Protein AF-A0A969UHU8-F1 (afdb_monomer_lite)

Secondary structure (DSSP, 8-state):
--GGGS-TT--EEEEEE-TTS-EEEEEEEEEEETTEEEEEEEEEEE-HHHHHHHHHHHHHHHHHHHHHHHHHHHHHHHHHHHHHHHHHHHHHHHHHHHHHHHHHHHHHHHHHHHHHHHHHHHHHHT-SS---EE-TT--EE--S---

Foldseek 3Di:
DDPCVVPQQDWDWDWDADPVGWIKIKTKHFDDDPNDGPHIDIDIDTCSVVVVVVVVVVVVVVVVVVVVVVVVVVVVVVVVVVVVVVVVVVVVVVVVVVVVVVVVVVVVVVVVVVVVVVVVVVCQVPDPDWDWDADPVRHTDDTPDDD

Sequence (147 aa):
MSAEYDQPDLETHSLVKFKDGRVFERYSKPHYIDQKIVGRVISCLNITADKQAEAAIATPKRDLIERKRLASKLAQAREELEIRVALQTATLRQTNAQLRQEIAERQKTETALRDSQQLLRAIIDNSPSIIYLTDREENFFADQQAV

pLDDT: mean 86.26, std 14.1, range [33.41, 98.06]

Radius of gyration: 50.67 Å; chains: 1; bounding box: 98×26×123 Å

Structure (mmCIF, N/CA/C/O backbone):
data_AF-A0A969UHU8-F1
#
_entry.id   AF-A0A969UHU8-F1
#
loop_
_atom_site.group_PDB
_atom_site.id
_atom_site.type_symbol
_atom_site.label_atom_id
_atom_site.label_alt_id
_atom_site.label_comp_id
_atom_site.label_asym_id
_atom_site.label_entity_id
_atom_site.label_seq_id
_atom_site.pdbx_PDB_ins_code
_atom_site.Cartn_x
_atom_site.Cartn_y
_atom_site.Cartn_z
_atom_site.occupancy
_atom_site.B_iso_or_equiv
_atom_site.auth_seq_id
_atom_site.auth_comp_id
_atom_site.auth_asym_id
_atom_site.auth_atom_id
_atom_site.pdbx_PDB_model_num
ATOM 1 N N . MET A 1 1 ? 37.551 18.660 -42.463 1.00 37.72 1 MET A N 1
ATOM 2 C CA . MET A 1 1 ? 38.435 17.573 -42.929 1.00 37.72 1 MET A CA 1
ATOM 3 C C . MET A 1 1 ? 38.488 16.538 -41.822 1.00 37.72 1 MET A C 1
ATOM 5 O O . MET A 1 1 ? 38.797 16.906 -40.699 1.00 37.72 1 MET A O 1
ATOM 9 N N . SER A 1 2 ? 38.035 15.317 -42.090 1.00 45.88 2 SER A N 1
ATOM 10 C CA . SER A 1 2 ? 37.865 14.253 -41.092 1.00 45.88 2 SER A CA 1
ATOM 11 C C . SER A 1 2 ? 39.222 13.655 -40.699 1.00 45.88 2 SER A C 1
ATOM 13 O O . SER A 1 2 ? 40.058 13.460 -41.576 1.00 45.88 2 SER A O 1
ATOM 15 N N . ALA A 1 3 ? 39.412 13.319 -39.421 1.00 51.12 3 ALA A N 1
ATOM 16 C CA . ALA A 1 3 ? 40.664 12.840 -38.808 1.00 51.12 3 ALA A CA 1
ATOM 17 C C . ALA A 1 3 ? 41.267 11.534 -39.390 1.00 51.12 3 ALA A C 1
ATOM 19 O O . ALA A 1 3 ? 42.299 11.069 -38.928 1.00 51.12 3 ALA A O 1
ATOM 20 N N . GLU A 1 4 ? 40.650 10.932 -40.408 1.00 53.06 4 GLU A N 1
ATOM 21 C CA . GLU A 1 4 ? 41.116 9.689 -41.043 1.00 53.06 4 GLU A CA 1
ATOM 22 C C . GLU A 1 4 ? 42.233 9.913 -42.078 1.00 53.06 4 GLU A C 1
ATOM 24 O O . GLU A 1 4 ? 42.848 8.952 -42.530 1.00 53.06 4 GLU A O 1
ATOM 29 N N . TYR A 1 5 ? 42.494 11.165 -42.474 1.00 54.94 5 TYR A N 1
ATOM 30 C CA . TYR A 1 5 ? 43.564 11.495 -43.427 1.00 54.94 5 TYR A CA 1
ATOM 31 C C . TYR A 1 5 ? 44.965 11.531 -42.797 1.00 54.94 5 TYR A C 1
ATOM 33 O O . TYR A 1 5 ? 45.943 11.495 -43.539 1.00 54.94 5 TYR A O 1
ATOM 41 N N . ASP A 1 6 ? 45.065 11.550 -41.464 1.00 63.94 6 ASP A N 1
ATOM 42 C CA . ASP A 1 6 ? 46.348 11.617 -40.749 1.00 63.94 6 ASP A CA 1
ATOM 43 C C . ASP A 1 6 ? 47.021 10.239 -40.578 1.00 63.94 6 ASP A C 1
ATOM 45 O O . ASP A 1 6 ? 48.211 10.176 -40.278 1.00 63.94 6 ASP A O 1
ATOM 49 N N . GLN A 1 7 ? 46.294 9.131 -40.788 1.00 76.06 7 GLN A N 1
ATOM 50 C CA . GLN A 1 7 ? 46.803 7.752 -40.658 1.00 76.06 7 GLN A CA 1
ATOM 51 C C . GLN A 1 7 ? 46.329 6.877 -41.836 1.00 76.06 7 GLN A C 1
ATOM 53 O O . GLN A 1 7 ? 45.314 6.179 -41.741 1.00 76.06 7 GLN A O 1
ATOM 58 N N . PRO A 1 8 ? 47.015 6.938 -42.994 1.00 75.75 8 PRO A N 1
ATOM 59 C CA . PRO A 1 8 ? 46.543 6.335 -44.243 1.00 75.75 8 PRO A CA 1
ATOM 60 C C . PRO A 1 8 ? 46.539 4.800 -44.247 1.00 75.75 8 PRO A C 1
ATOM 62 O O . PRO A 1 8 ? 45.864 4.214 -45.092 1.00 75.75 8 PRO A O 1
ATOM 65 N N . ASP A 1 9 ? 47.244 4.163 -43.317 1.00 82.69 9 ASP A N 1
ATOM 66 C CA . ASP A 1 9 ? 47.369 2.719 -43.103 1.00 82.69 9 ASP A CA 1
ATOM 67 C C . ASP A 1 9 ? 46.300 2.129 -42.162 1.00 82.69 9 ASP A C 1
ATOM 69 O O . ASP A 1 9 ? 46.112 0.915 -42.129 1.00 82.69 9 ASP A O 1
ATOM 73 N N . LEU A 1 10 ? 45.551 2.965 -41.438 1.00 87.56 10 LEU A N 1
ATOM 74 C CA . LEU A 1 10 ? 44.560 2.505 -40.464 1.00 87.56 10 LEU A CA 1
ATOM 75 C C . LEU A 1 10 ? 43.271 2.022 -41.142 1.00 87.56 10 LEU A C 1
ATOM 77 O O . LEU A 1 10 ? 42.731 2.708 -42.011 1.00 87.56 10 LEU A O 1
ATOM 81 N N . GLU A 1 11 ? 42.714 0.886 -40.722 1.00 90.94 11 GLU A N 1
ATOM 82 C CA . GLU A 1 11 ? 41.333 0.520 -41.058 1.00 90.94 11 GLU A CA 1
ATOM 83 C C . GLU A 1 11 ? 40.356 1.234 -40.124 1.00 90.94 11 GLU A C 1
ATOM 85 O O . GLU A 1 11 ? 40.497 1.188 -38.902 1.00 90.94 11 GLU A O 1
ATOM 90 N N . THR A 1 12 ? 39.354 1.903 -40.692 1.00 90.44 12 THR A N 1
ATOM 91 C CA . THR A 1 12 ? 38.370 2.655 -39.915 1.00 90.44 12 THR A CA 1
ATOM 92 C C . THR A 1 12 ? 36.969 2.131 -40.155 1.00 90.44 12 THR A C 1
ATOM 94 O O . THR A 1 12 ? 36.563 1.831 -41.281 1.00 90.44 12 THR A O 1
ATOM 97 N N . HIS A 1 13 ? 36.220 2.037 -39.063 1.00 92.31 13 HIS A N 1
ATOM 98 C CA . HIS A 1 13 ? 34.807 1.721 -39.071 1.00 92.31 13 HIS A CA 1
ATOM 99 C C . HIS A 1 13 ? 34.045 2.854 -38.391 1.00 92.31 13 HIS A C 1
ATOM 101 O O . HIS A 1 13 ? 34.356 3.228 -37.259 1.00 92.31 13 HIS A O 1
ATOM 107 N N . SER A 1 14 ? 33.071 3.434 -39.085 1.00 91.38 14 SER A N 1
ATOM 108 C CA . SER A 1 14 ? 32.321 4.577 -38.573 1.00 91.38 14 SER A CA 1
ATOM 109 C C . SER A 1 14 ? 30.868 4.570 -39.025 1.00 91.38 14 SER A C 1
ATOM 111 O O . SER A 1 14 ? 30.512 4.040 -40.074 1.00 91.38 14 SER A O 1
ATOM 113 N N . LEU A 1 15 ? 30.018 5.208 -38.223 1.00 92.31 15 LEU A N 1
ATOM 114 C CA . LEU A 1 15 ? 28.632 5.485 -38.578 1.00 92.31 15 LEU A CA 1
ATOM 115 C C . LEU A 1 15 ? 28.506 6.924 -39.059 1.00 92.31 15 LEU A C 1
ATOM 117 O O . LEU A 1 15 ? 28.847 7.865 -38.341 1.00 92.31 15 LEU A O 1
ATOM 121 N N . VAL A 1 16 ? 27.955 7.097 -40.254 1.00 92.44 16 VAL A N 1
ATOM 122 C CA . VAL A 1 16 ? 27.701 8.404 -40.854 1.00 92.44 16 VAL A CA 1
ATOM 123 C C . VAL A 1 16 ? 26.201 8.657 -40.855 1.00 92.44 16 VAL A C 1
ATOM 125 O O . VAL A 1 16 ? 25.435 7.946 -41.507 1.00 92.44 16 VAL A O 1
ATOM 128 N N . LYS A 1 17 ? 25.776 9.684 -40.117 1.00 92.50 17 LYS A N 1
ATOM 129 C CA . LYS A 1 17 ? 24.388 10.157 -40.106 1.00 92.50 17 LYS A CA 1
ATOM 130 C C . LYS A 1 17 ? 24.261 11.386 -40.991 1.00 92.50 17 LYS A C 1
ATOM 132 O O . LYS A 1 17 ? 24.955 12.379 -40.783 1.00 92.50 17 LYS A O 1
ATOM 137 N N . PHE A 1 18 ? 23.361 11.319 -41.958 1.00 92.38 18 PHE A N 1
ATOM 138 C CA . PHE A 1 18 ? 23.058 12.430 -42.847 1.00 92.38 18 PHE A CA 1
ATOM 139 C C . PHE A 1 18 ? 21.949 13.306 -4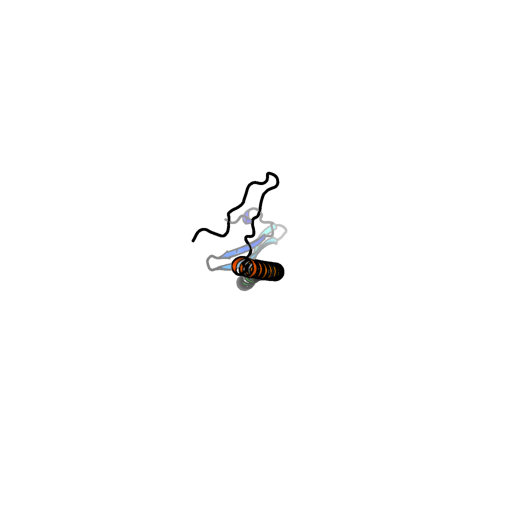2.258 1.00 92.38 18 PHE A C 1
ATOM 141 O O . PHE A 1 18 ? 21.133 12.855 -41.453 1.00 92.38 18 PHE A O 1
ATOM 148 N N . LYS A 1 19 ? 21.904 14.579 -42.673 1.00 91.38 19 LYS A N 1
ATOM 149 C CA . LYS A 1 19 ? 20.875 15.539 -42.227 1.00 91.38 19 LYS A CA 1
ATOM 150 C C . LYS A 1 19 ? 19.454 15.129 -42.631 1.00 91.38 19 LYS A C 1
ATOM 152 O O . LYS A 1 19 ? 18.505 15.542 -41.980 1.00 91.38 19 LYS A O 1
ATOM 157 N N . ASP A 1 20 ? 19.321 14.317 -43.677 1.00 91.31 20 ASP A N 1
ATOM 158 C CA . ASP A 1 20 ? 18.051 13.746 -44.142 1.00 91.31 20 ASP A CA 1
ATOM 159 C C . ASP A 1 20 ? 17.608 12.498 -43.351 1.00 91.31 20 ASP A C 1
ATOM 161 O O . ASP A 1 20 ? 16.598 11.883 -43.681 1.00 91.31 20 ASP A O 1
ATOM 165 N N . GLY A 1 21 ? 18.353 12.114 -42.307 1.00 88.62 21 GLY A N 1
ATOM 166 C CA . GLY A 1 21 ? 18.022 10.996 -41.423 1.00 88.62 21 GLY A CA 1
ATOM 167 C C . GLY A 1 21 ? 18.551 9.635 -41.877 1.00 88.62 21 GLY A C 1
ATOM 168 O O . GLY A 1 21 ? 18.406 8.664 -41.131 1.00 88.62 21 GLY A O 1
ATOM 169 N N . ARG A 1 22 ? 19.199 9.535 -43.046 1.00 94.62 22 ARG A N 1
ATOM 170 C CA . ARG A 1 22 ? 19.839 8.283 -43.472 1.00 94.62 22 ARG A CA 1
ATOM 171 C C . ARG A 1 22 ? 21.064 7.970 -42.620 1.00 94.62 22 ARG A C 1
ATOM 173 O O . ARG A 1 22 ? 21.844 8.858 -42.263 1.00 94.62 22 ARG A O 1
ATOM 180 N N . VAL A 1 23 ? 21.252 6.686 -42.336 1.00 95.12 23 VAL A N 1
ATOM 181 C CA . VAL A 1 23 ? 22.388 6.166 -41.577 1.00 95.12 23 VAL A CA 1
ATOM 182 C C . VAL A 1 23 ? 23.154 5.179 -42.438 1.00 95.12 23 VAL A C 1
ATOM 184 O O . VAL A 1 23 ? 22.593 4.205 -42.942 1.00 95.12 23 VAL A O 1
ATOM 187 N N . PHE A 1 24 ? 24.446 5.440 -42.584 1.00 95.31 24 PHE A N 1
ATOM 188 C CA . PHE A 1 24 ? 25.364 4.579 -43.307 1.00 95.31 24 PHE A CA 1
ATOM 189 C C . PHE A 1 24 ? 26.438 4.051 -42.375 1.00 95.31 24 PHE A C 1
ATOM 191 O O . PHE A 1 24 ? 26.992 4.787 -41.557 1.00 95.31 24 PHE A O 1
ATOM 198 N N . GLU A 1 25 ? 26.745 2.779 -42.545 1.00 94.88 25 GLU A N 1
ATOM 199 C CA . GLU A 1 25 ? 27.918 2.144 -41.984 1.00 94.88 25 GLU A CA 1
ATOM 200 C C . GLU A 1 25 ? 29.050 2.248 -43.001 1.00 94.88 25 GLU A C 1
ATOM 202 O O . GLU A 1 25 ? 28.899 1.854 -44.159 1.00 94.88 25 GLU A O 1
ATOM 207 N N . ARG A 1 26 ? 30.161 2.856 -42.594 1.00 94.00 26 ARG A N 1
ATOM 208 C CA . ARG A 1 26 ? 31.303 3.127 -43.457 1.00 94.00 26 ARG A CA 1
ATOM 209 C C . ARG A 1 26 ? 32.503 2.348 -42.957 1.00 94.00 26 ARG A C 1
ATOM 211 O O . ARG A 1 26 ? 32.999 2.594 -41.860 1.00 94.00 26 ARG A O 1
ATOM 218 N N . TYR A 1 27 ? 33.013 1.488 -43.824 1.00 92.38 27 TYR A N 1
ATOM 219 C CA . TYR A 1 27 ? 34.285 0.808 -43.649 1.00 92.38 27 TYR A CA 1
ATOM 220 C C . TYR A 1 27 ? 35.295 1.395 -44.623 1.00 92.38 27 TYR A C 1
ATOM 222 O O . TYR A 1 27 ? 35.017 1.530 -45.815 1.00 92.38 27 TYR A O 1
ATOM 230 N N . SER A 1 28 ? 36.478 1.746 -44.134 1.00 92.00 28 SER A N 1
ATOM 231 C CA . SER A 1 28 ? 37.567 2.231 -44.969 1.00 92.00 28 SER A CA 1
ATOM 232 C C . SER A 1 28 ? 38.842 1.470 -44.659 1.00 92.00 28 SER A C 1
ATOM 234 O O . SER A 1 28 ? 39.236 1.377 -43.501 1.00 92.00 28 SER A O 1
ATOM 236 N N . LYS A 1 29 ? 39.504 0.970 -45.701 1.00 92.88 29 LYS A N 1
ATOM 237 C CA . LYS A 1 29 ? 40.792 0.282 -45.588 1.00 92.88 29 LYS A CA 1
ATOM 238 C C . LYS A 1 29 ? 41.780 0.757 -46.658 1.00 92.88 29 LYS A C 1
ATOM 240 O O . LYS A 1 29 ? 41.334 1.129 -47.750 1.00 92.88 29 LYS A O 1
ATOM 245 N N . PRO A 1 30 ? 43.094 0.762 -46.384 1.00 92.00 30 PRO A N 1
ATOM 246 C CA . PRO A 1 30 ? 44.108 1.069 -47.389 1.00 92.00 30 PRO A CA 1
ATOM 247 C C . PRO A 1 30 ? 44.120 0.053 -48.538 1.00 92.00 30 PRO A C 1
ATOM 249 O O . PRO A 1 30 ? 43.796 -1.124 -48.375 1.00 92.00 30 PRO A O 1
ATOM 252 N N . HIS A 1 31 ? 44.508 0.523 -49.719 1.00 91.88 31 HIS A N 1
ATOM 253 C CA . HIS A 1 31 ? 44.772 -0.292 -50.897 1.00 91.88 31 HIS A CA 1
ATOM 254 C C . HIS A 1 31 ? 46.258 -0.225 -51.247 1.00 91.88 31 HIS A C 1
ATOM 256 O O . HIS A 1 31 ? 46.828 0.868 -51.322 1.00 91.88 31 HIS A O 1
ATOM 262 N N . TYR A 1 32 ? 46.863 -1.390 -51.475 1.00 90.94 32 TYR A N 1
ATOM 263 C CA . TYR A 1 32 ? 48.296 -1.542 -51.710 1.00 90.94 32 TYR A CA 1
ATOM 264 C C . TYR A 1 32 ? 48.570 -2.072 -53.117 1.00 90.94 32 TYR A C 1
ATOM 266 O O . TYR A 1 32 ? 47.929 -3.027 -53.552 1.00 90.94 32 TYR A O 1
ATOM 274 N N . ILE A 1 33 ? 49.568 -1.492 -53.782 1.00 92.62 33 ILE A N 1
ATOM 275 C CA . ILE A 1 33 ? 50.209 -2.030 -54.990 1.00 92.62 33 ILE A CA 1
ATOM 276 C C . ILE A 1 33 ? 51.716 -1.967 -54.736 1.00 92.62 33 ILE A C 1
ATOM 278 O O . ILE A 1 33 ? 52.203 -0.939 -54.268 1.00 92.62 33 ILE A O 1
ATOM 282 N N . ASP A 1 34 ? 52.441 -3.064 -54.964 1.00 88.62 34 ASP A N 1
ATOM 283 C CA . ASP A 1 34 ? 53.888 -3.171 -54.704 1.00 88.62 34 ASP A CA 1
ATOM 284 C C . ASP A 1 34 ? 54.305 -2.650 -53.313 1.00 88.62 34 ASP A C 1
ATOM 286 O O . ASP A 1 34 ? 55.248 -1.878 -53.164 1.00 88.62 34 ASP A O 1
ATOM 290 N N . GLN A 1 35 ? 53.549 -3.041 -52.276 1.00 87.06 35 GLN A N 1
ATOM 291 C CA . GLN A 1 35 ? 53.733 -2.635 -50.867 1.00 87.06 35 GLN A CA 1
ATOM 292 C C . GLN A 1 35 ? 53.603 -1.127 -50.585 1.00 87.06 35 GLN A C 1
ATOM 294 O O . GLN A 1 35 ? 53.805 -0.686 -49.454 1.00 87.06 35 GLN A O 1
ATOM 299 N N . LYS A 1 36 ? 53.190 -0.325 -51.569 1.00 90.62 36 LYS A N 1
ATOM 300 C CA . LYS A 1 36 ? 52.929 1.105 -51.413 1.00 90.62 36 LYS A CA 1
ATOM 301 C C . LYS A 1 36 ? 51.428 1.361 -51.312 1.00 90.62 36 LYS A C 1
ATOM 303 O O . LYS A 1 36 ? 50.647 0.834 -52.103 1.00 90.62 36 LYS A O 1
ATOM 308 N N . ILE A 1 37 ? 51.018 2.197 -50.355 1.00 87.81 37 ILE A N 1
ATOM 309 C CA . ILE A 1 37 ? 49.625 2.654 -50.254 1.00 87.81 37 ILE A CA 1
ATOM 310 C C . ILE A 1 37 ? 49.342 3.567 -51.447 1.00 87.81 37 ILE A C 1
ATOM 312 O O . ILE A 1 37 ? 49.937 4.637 -51.573 1.00 87.81 37 ILE A O 1
ATOM 316 N N . VAL A 1 38 ? 48.437 3.137 -52.323 1.00 89.50 38 VAL A N 1
ATOM 317 C CA . VAL A 1 38 ? 48.025 3.903 -53.512 1.00 89.50 38 VAL A CA 1
ATOM 318 C C . VAL A 1 38 ? 46.699 4.634 -53.309 1.00 89.50 38 VAL A C 1
ATOM 320 O O . VAL A 1 38 ? 46.369 5.546 -54.060 1.00 89.50 38 VAL A O 1
ATOM 323 N N . GLY A 1 39 ? 45.934 4.260 -52.283 1.00 86.19 39 GLY A N 1
ATOM 324 C CA . GLY A 1 39 ? 44.647 4.870 -51.974 1.00 86.19 39 GLY A CA 1
ATOM 325 C C . GLY A 1 39 ? 43.902 4.112 -50.886 1.00 86.19 39 GLY A C 1
ATOM 326 O O . GLY A 1 39 ? 44.470 3.252 -50.215 1.00 86.19 39 GLY A O 1
ATOM 327 N N . ARG A 1 40 ? 42.615 4.422 -50.712 1.00 90.81 40 ARG A N 1
ATOM 328 C CA . ARG A 1 40 ? 41.731 3.737 -49.761 1.00 90.81 40 ARG A CA 1
ATOM 329 C C . ARG A 1 40 ? 40.491 3.217 -50.472 1.00 90.81 40 ARG A C 1
ATOM 331 O O . ARG A 1 40 ? 39.893 3.931 -51.272 1.00 90.81 40 ARG A O 1
ATOM 338 N N . VAL A 1 41 ? 40.085 1.995 -50.143 1.00 90.75 41 VAL A N 1
ATOM 339 C CA . VAL A 1 41 ? 38.777 1.454 -50.524 1.00 90.75 41 VAL A CA 1
ATOM 340 C C . VAL A 1 41 ? 37.788 1.832 -49.432 1.00 90.75 41 VAL A C 1
ATOM 342 O O . VAL A 1 41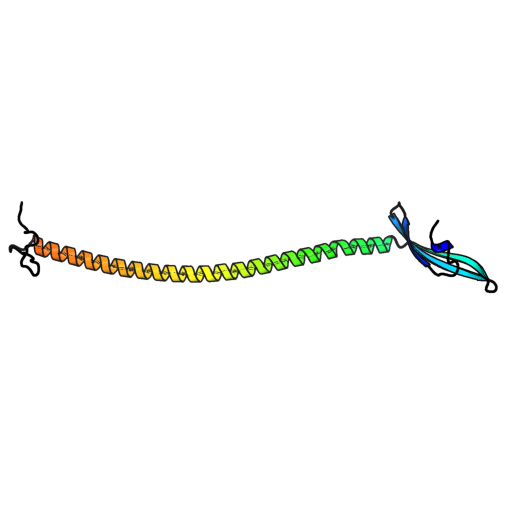 ? 38.051 1.617 -48.247 1.00 90.75 41 VAL A O 1
ATOM 345 N N . ILE A 1 42 ? 36.660 2.417 -49.828 1.00 90.94 42 ILE A N 1
ATOM 346 C CA . ILE A 1 42 ? 35.574 2.783 -48.922 1.00 90.94 42 ILE A CA 1
ATOM 347 C C . ILE A 1 42 ? 34.348 1.966 -49.315 1.00 90.94 42 ILE A C 1
ATOM 349 O O . ILE A 1 42 ? 33.881 2.054 -50.448 1.00 90.94 42 ILE A O 1
ATOM 353 N N . SER A 1 43 ? 33.833 1.185 -48.371 1.00 92.25 43 SER A N 1
ATOM 354 C CA . SER A 1 43 ? 32.529 0.539 -48.471 1.00 92.25 43 SER A CA 1
ATOM 355 C C . SER A 1 43 ? 31.536 1.300 -47.605 1.00 92.25 43 SER A C 1
ATOM 357 O O . SER A 1 43 ? 31.843 1.646 -46.463 1.00 92.25 43 SER A O 1
ATOM 359 N N . CYS A 1 44 ? 30.352 1.560 -48.151 1.00 93.19 44 CYS A N 1
ATOM 360 C CA . CYS A 1 44 ? 29.263 2.225 -47.450 1.00 93.19 44 CYS A CA 1
ATOM 361 C C . CYS A 1 44 ? 28.014 1.354 -47.561 1.00 93.19 44 CYS A C 1
ATOM 363 O O . CYS A 1 44 ? 27.489 1.173 -48.660 1.00 93.19 44 CYS A O 1
ATOM 365 N N . LEU A 1 45 ? 27.518 0.851 -46.434 1.00 93.69 45 LEU A N 1
ATOM 366 C CA . LEU A 1 45 ? 26.263 0.114 -46.362 1.00 93.69 45 LEU A CA 1
ATOM 367 C C . LEU A 1 45 ? 25.174 1.020 -45.788 1.00 93.69 45 LEU A C 1
ATOM 369 O O . LEU A 1 45 ? 25.360 1.647 -44.747 1.00 93.69 45 LEU A O 1
ATOM 373 N N . ASN A 1 46 ? 24.031 1.110 -46.466 1.00 94.62 46 ASN A N 1
ATOM 374 C CA . ASN A 1 46 ? 22.871 1.801 -45.913 1.00 94.62 46 ASN A CA 1
ATOM 375 C C . ASN A 1 46 ? 22.202 0.899 -44.870 1.00 94.62 46 ASN A C 1
ATOM 377 O O . ASN A 1 46 ? 21.627 -0.122 -45.231 1.00 94.62 46 ASN A O 1
ATOM 381 N N . ILE A 1 47 ? 22.237 1.312 -43.605 1.00 94.88 47 ILE A N 1
ATOM 382 C CA . ILE A 1 47 ? 21.666 0.569 -42.472 1.00 94.88 47 ILE A CA 1
ATOM 383 C C . ILE A 1 47 ? 20.478 1.310 -41.840 1.00 94.88 47 ILE A C 1
ATOM 385 O O . ILE A 1 47 ? 20.133 1.107 -40.674 1.00 94.88 47 ILE A O 1
ATOM 389 N N . THR A 1 48 ? 19.864 2.232 -42.589 1.00 93.38 48 THR A N 1
ATOM 390 C CA . THR A 1 48 ? 18.788 3.095 -42.077 1.00 93.38 48 THR A CA 1
ATOM 391 C C . THR A 1 48 ? 17.602 2.272 -41.572 1.00 93.38 48 THR A C 1
ATOM 393 O O . THR A 1 48 ? 17.100 2.544 -40.484 1.00 93.38 48 THR A O 1
ATOM 396 N N . ALA A 1 49 ? 17.184 1.249 -42.327 1.00 93.44 49 ALA A N 1
ATOM 397 C CA . ALA A 1 49 ? 16.061 0.388 -41.957 1.00 93.44 49 ALA A CA 1
ATOM 398 C C . ALA A 1 49 ? 16.329 -0.368 -40.645 1.00 93.44 49 ALA A C 1
ATOM 400 O O . ALA A 1 49 ? 15.501 -0.331 -39.736 1.00 93.44 49 ALA A O 1
ATOM 401 N N . ASP A 1 50 ? 17.518 -0.958 -40.504 1.00 92.06 50 ASP A N 1
ATOM 402 C CA . ASP A 1 50 ? 17.903 -1.712 -39.307 1.00 92.06 50 ASP A CA 1
ATOM 403 C C . ASP A 1 50 ? 17.957 -0.815 -38.072 1.00 92.06 50 ASP A C 1
ATOM 405 O O . ASP A 1 50 ? 17.432 -1.162 -37.013 1.00 92.06 50 ASP A O 1
ATOM 409 N N . LYS A 1 51 ? 18.524 0.390 -38.210 1.00 90.31 51 LYS A N 1
ATOM 410 C CA . LYS A 1 51 ? 18.591 1.350 -37.102 1.00 90.31 51 LYS A CA 1
ATOM 411 C C . LYS A 1 51 ? 17.222 1.888 -36.700 1.00 90.31 51 LYS A C 1
ATOM 413 O O . LYS A 1 51 ? 16.995 2.124 -35.513 1.00 90.31 51 LYS A O 1
ATOM 418 N N . GLN A 1 52 ? 16.304 2.056 -37.650 1.00 88.50 52 GLN A N 1
ATOM 419 C CA . GLN A 1 52 ? 14.923 2.434 -37.348 1.00 88.50 52 GLN A CA 1
ATOM 420 C C . GLN A 1 52 ? 14.157 1.293 -36.669 1.00 88.50 52 GLN A C 1
ATOM 422 O O . GLN A 1 52 ? 13.448 1.547 -35.696 1.00 88.50 52 GLN A O 1
ATOM 427 N N . ALA A 1 53 ? 14.341 0.046 -37.109 1.00 86.25 53 ALA A N 1
ATOM 428 C CA . ALA A 1 53 ? 13.740 -1.125 -36.473 1.00 86.25 53 ALA A CA 1
ATOM 429 C C . ALA A 1 53 ? 14.247 -1.321 -35.032 1.00 86.25 53 ALA A C 1
ATOM 431 O O . ALA A 1 53 ? 13.454 -1.524 -34.112 1.00 86.25 53 ALA A O 1
ATOM 432 N N . GLU A 1 54 ? 15.557 -1.181 -34.808 1.00 85.31 54 GLU A N 1
ATOM 433 C CA . GLU A 1 54 ? 16.172 -1.240 -33.477 1.00 85.31 54 GLU A CA 1
ATOM 434 C C . GLU A 1 54 ? 15.589 -0.163 -32.543 1.00 85.31 54 GLU A C 1
ATOM 436 O O . GLU A 1 54 ? 15.174 -0.456 -31.417 1.00 85.31 54 GLU A O 1
ATOM 441 N N . ALA A 1 55 ? 15.483 1.077 -33.031 1.00 83.44 55 ALA A N 1
ATOM 442 C CA . ALA A 1 55 ? 14.915 2.188 -32.273 1.00 83.44 55 ALA A CA 1
ATOM 443 C C . ALA A 1 55 ? 13.419 1.995 -31.964 1.00 83.44 55 ALA A C 1
ATOM 445 O O . ALA A 1 55 ? 12.992 2.267 -30.840 1.00 83.44 55 ALA A O 1
ATOM 446 N N . ALA A 1 56 ? 12.640 1.481 -32.922 1.00 82.06 56 ALA A N 1
ATOM 447 C CA . ALA A 1 56 ? 11.212 1.209 -32.760 1.00 82.06 56 ALA A CA 1
ATOM 448 C C . ALA A 1 56 ? 10.922 0.113 -31.720 1.00 82.06 56 ALA A C 1
ATOM 450 O O . ALA A 1 56 ? 9.860 0.114 -31.104 1.00 82.06 56 ALA A O 1
ATOM 451 N N . ILE A 1 57 ? 11.862 -0.810 -31.494 1.00 79.12 57 ILE A N 1
ATOM 452 C CA . ILE A 1 57 ? 11.745 -1.865 -30.475 1.00 79.12 57 ILE A CA 1
ATOM 453 C C . ILE A 1 57 ? 12.249 -1.378 -29.105 1.00 79.12 57 ILE A C 1
ATOM 455 O O . ILE A 1 57 ? 11.756 -1.821 -28.062 1.00 79.12 57 ILE A O 1
ATOM 459 N N . ALA A 1 58 ? 13.227 -0.471 -29.072 1.00 77.88 58 ALA A N 1
ATOM 460 C CA . ALA A 1 58 ? 13.811 0.035 -27.831 1.00 77.88 58 ALA A CA 1
ATOM 461 C C . ALA A 1 58 ? 12.844 0.911 -27.013 1.00 77.88 58 ALA A C 1
ATOM 463 O O . ALA A 1 58 ? 12.879 0.869 -25.781 1.00 77.88 58 ALA A O 1
ATOM 464 N N . THR A 1 59 ? 11.971 1.677 -27.673 1.00 72.81 59 THR A N 1
ATOM 465 C CA . THR A 1 59 ? 10.982 2.548 -27.017 1.00 72.81 59 THR A CA 1
ATOM 466 C C . THR A 1 59 ? 9.930 1.767 -26.213 1.00 72.81 59 THR A C 1
ATOM 468 O O . THR A 1 59 ? 9.907 1.935 -24.992 1.00 72.81 59 THR A O 1
ATOM 471 N N . PRO A 1 60 ? 9.146 0.827 -26.783 1.00 78.44 60 PRO A N 1
ATOM 472 C CA . PRO A 1 60 ? 8.138 0.090 -26.020 1.00 78.44 60 PRO A CA 1
ATOM 473 C C . PRO A 1 60 ? 8.743 -0.800 -24.926 1.00 78.44 60 PRO A C 1
ATOM 475 O O . PRO A 1 60 ? 8.103 -1.050 -23.904 1.00 78.44 60 PRO A O 1
ATOM 478 N N . LYS A 1 61 ? 9.992 -1.266 -25.091 1.00 78.50 61 LYS A N 1
ATOM 479 C CA . LYS A 1 61 ? 10.690 -2.030 -24.045 1.00 78.50 61 LYS A CA 1
ATOM 480 C C . LYS A 1 61 ? 10.932 -1.205 -22.778 1.00 78.50 61 LYS A C 1
ATOM 482 O O . LYS A 1 61 ? 10.803 -1.754 -21.685 1.00 78.50 61 LYS A O 1
ATOM 487 N N . ARG A 1 62 ? 11.268 0.085 -22.897 1.00 77.69 62 ARG A N 1
ATOM 488 C CA . ARG A 1 62 ? 11.465 0.972 -21.735 1.00 77.69 62 ARG A CA 1
ATOM 489 C C . ARG A 1 62 ? 10.152 1.217 -20.999 1.00 77.69 62 ARG A C 1
ATOM 491 O O . ARG A 1 62 ? 10.094 0.996 -19.789 1.00 77.69 62 ARG A O 1
ATOM 498 N N . ASP A 1 63 ? 9.092 1.523 -21.739 1.00 84.56 63 ASP A N 1
ATOM 499 C CA . ASP A 1 63 ? 7.760 1.761 -21.174 1.00 84.56 63 ASP A CA 1
ATOM 500 C C . ASP A 1 63 ? 7.226 0.529 -20.431 1.00 84.56 63 ASP A C 1
ATOM 502 O O . ASP A 1 63 ? 6.618 0.639 -19.364 1.00 84.56 63 ASP A O 1
ATOM 506 N N . LEU A 1 64 ? 7.489 -0.674 -20.953 1.00 85.69 64 LEU A N 1
ATOM 507 C CA . LEU A 1 64 ? 7.099 -1.922 -20.299 1.00 85.69 64 LEU A CA 1
ATOM 508 C C . LEU A 1 64 ? 7.813 -2.123 -18.954 1.00 85.69 64 LEU A C 1
ATOM 510 O O . LEU A 1 64 ? 7.195 -2.594 -17.996 1.00 85.69 64 LEU A O 1
ATOM 514 N N . ILE A 1 65 ? 9.101 -1.776 -18.867 1.00 90.81 65 ILE A N 1
ATOM 515 C CA . ILE A 1 65 ? 9.884 -1.892 -17.628 1.00 90.81 65 ILE A CA 1
ATOM 516 C C . ILE A 1 65 ? 9.356 -0.914 -16.576 1.00 90.81 65 ILE A C 1
ATOM 518 O O . ILE A 1 65 ? 9.155 -1.306 -15.424 1.00 90.81 65 ILE A O 1
ATOM 522 N N . GLU A 1 66 ? 9.092 0.334 -16.959 1.00 89.62 66 GLU A N 1
ATOM 523 C CA . GLU A 1 66 ? 8.537 1.335 -16.045 1.00 89.62 66 GLU A CA 1
ATOM 524 C C . GLU A 1 66 ? 7.140 0.949 -15.562 1.00 89.62 66 GLU A C 1
ATOM 526 O O . GLU A 1 66 ? 6.890 0.932 -14.355 1.00 89.62 66 GLU A O 1
ATOM 531 N N . ARG A 1 67 ? 6.258 0.522 -16.472 1.00 90.88 67 ARG A N 1
ATOM 532 C CA . ARG A 1 67 ? 4.920 0.031 -16.117 1.00 90.88 67 ARG A CA 1
ATOM 533 C C . ARG A 1 67 ? 4.968 -1.144 -15.149 1.00 90.88 67 ARG A C 1
ATOM 535 O O . ARG A 1 67 ? 4.232 -1.143 -14.166 1.00 90.88 67 ARG A O 1
ATOM 542 N N . LYS A 1 68 ? 5.849 -2.123 -15.379 1.00 91.38 68 LYS A N 1
ATOM 543 C CA . LYS A 1 68 ? 6.022 -3.259 -14.459 1.00 91.38 68 LYS A CA 1
ATOM 544 C C . LYS A 1 68 ? 6.513 -2.818 -13.081 1.00 91.38 68 LYS A C 1
ATOM 546 O O . LYS A 1 68 ? 6.012 -3.321 -12.079 1.00 91.38 68 LYS A O 1
ATOM 551 N N . ARG A 1 69 ? 7.445 -1.860 -13.006 1.00 92.19 69 ARG A N 1
ATOM 552 C CA . ARG A 1 69 ? 7.909 -1.302 -11.723 1.00 92.19 69 ARG A CA 1
ATOM 553 C C . ARG A 1 69 ? 6.785 -0.592 -10.973 1.00 92.19 69 ARG A C 1
ATOM 555 O O . ARG A 1 69 ? 6.638 -0.809 -9.774 1.00 92.19 69 ARG A O 1
ATOM 562 N N . LEU A 1 70 ? 5.989 0.225 -11.662 1.00 93.56 70 LEU A N 1
ATOM 563 C CA . LEU A 1 70 ? 4.845 0.914 -11.059 1.00 93.56 70 LEU A CA 1
ATOM 564 C C . LEU A 1 70 ? 3.784 -0.077 -10.570 1.00 93.56 70 LEU A C 1
ATOM 566 O O . LEU A 1 70 ? 3.328 0.034 -9.435 1.00 93.56 70 LEU A O 1
ATOM 570 N N . ALA A 1 71 ? 3.452 -1.083 -11.382 1.00 92.88 71 ALA A N 1
ATOM 571 C CA . ALA A 1 71 ? 2.511 -2.134 -11.006 1.00 92.88 71 ALA A CA 1
ATOM 572 C C . ALA A 1 71 ? 2.988 -2.924 -9.776 1.00 92.88 71 ALA A C 1
ATOM 574 O O . ALA A 1 71 ? 2.201 -3.166 -8.867 1.00 92.88 71 ALA A O 1
ATOM 575 N N . SER A 1 72 ? 4.280 -3.266 -9.706 1.00 94.94 72 SER A N 1
ATOM 576 C CA . SER A 1 72 ? 4.856 -3.960 -8.548 1.00 94.94 72 SER A CA 1
ATOM 577 C C . SER A 1 72 ? 4.782 -3.121 -7.272 1.00 94.94 72 SER A C 1
ATOM 579 O O . SER A 1 72 ? 4.411 -3.647 -6.228 1.00 94.94 72 SER A O 1
ATOM 581 N N . LYS A 1 73 ? 5.099 -1.820 -7.343 1.00 95.62 73 LYS A N 1
ATOM 582 C CA . LYS A 1 73 ? 4.979 -0.913 -6.188 1.00 95.62 73 LYS A CA 1
ATOM 583 C C . LYS A 1 73 ? 3.533 -0.787 -5.716 1.00 95.62 73 LYS A C 1
ATOM 585 O O . LYS A 1 73 ? 3.276 -0.792 -4.518 1.00 95.62 73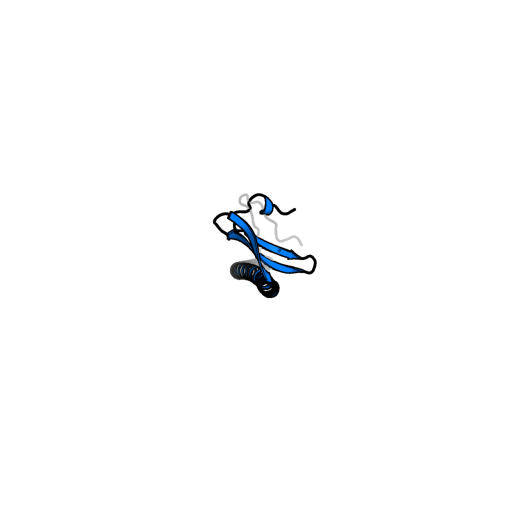 LYS A O 1
ATOM 590 N N . LEU A 1 74 ? 2.592 -0.687 -6.657 1.00 96.25 74 LEU A N 1
ATOM 591 C CA . LEU A 1 74 ? 1.168 -0.612 -6.341 1.00 96.25 74 LEU A CA 1
ATOM 592 C C . LEU A 1 74 ? 0.669 -1.901 -5.676 1.00 96.25 74 LEU A C 1
ATOM 594 O O . LEU A 1 74 ? -0.082 -1.828 -4.709 1.00 96.25 74 LEU A O 1
ATOM 598 N N . ALA A 1 75 ? 1.101 -3.066 -6.166 1.00 95.25 75 ALA A N 1
ATOM 599 C CA . ALA A 1 75 ? 0.751 -4.355 -5.575 1.00 95.25 75 ALA A CA 1
ATOM 600 C C . ALA A 1 75 ? 1.266 -4.479 -4.132 1.00 95.25 75 ALA A C 1
ATOM 602 O O . ALA A 1 75 ? 0.489 -4.825 -3.248 1.00 95.25 75 ALA A O 1
ATOM 603 N N . GLN A 1 76 ? 2.526 -4.109 -3.882 1.00 96.06 76 GLN A N 1
ATOM 604 C CA . GLN A 1 76 ? 3.113 -4.116 -2.535 1.00 96.06 76 GLN A CA 1
ATOM 605 C C . GLN A 1 76 ? 2.362 -3.186 -1.577 1.00 96.06 76 GLN A C 1
ATOM 607 O O . GLN A 1 76 ? 1.948 -3.604 -0.500 1.00 96.06 76 GLN A O 1
ATOM 612 N N . ALA A 1 77 ? 2.111 -1.942 -1.993 1.00 94.19 77 ALA A N 1
ATOM 613 C CA . ALA A 1 77 ? 1.371 -0.985 -1.174 1.00 94.19 77 ALA A CA 1
ATOM 614 C C . ALA A 1 77 ? -0.058 -1.465 -0.863 1.00 94.19 77 ALA A C 1
ATOM 616 O O . ALA A 1 77 ? -0.576 -1.225 0.228 1.00 94.19 77 ALA A O 1
ATOM 617 N N . ARG A 1 78 ? -0.702 -2.150 -1.816 1.00 96.88 78 ARG A N 1
ATOM 618 C CA .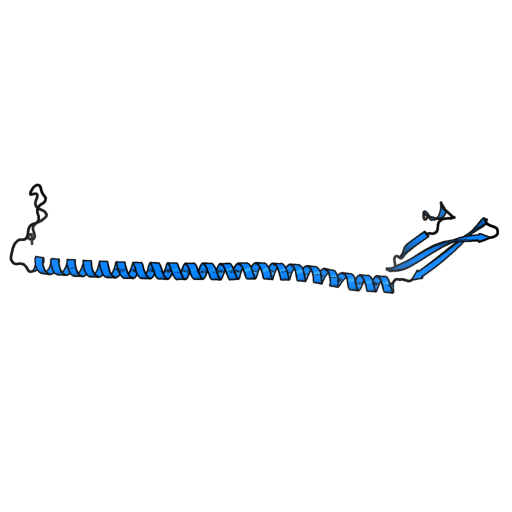 ARG A 1 78 ? -2.032 -2.731 -1.622 1.00 96.88 78 ARG A CA 1
ATOM 619 C C . ARG A 1 78 ? -2.007 -3.871 -0.605 1.00 96.88 78 ARG A C 1
ATOM 621 O O . ARG A 1 78 ? -2.855 -3.883 0.279 1.00 96.88 78 ARG A O 1
ATOM 628 N N . GLU A 1 79 ? -1.050 -4.785 -0.708 1.00 97.19 79 GLU A N 1
ATOM 629 C CA . GLU A 1 79 ? -0.904 -5.909 0.222 1.00 97.19 79 GLU A CA 1
ATOM 630 C C . GLU A 1 79 ? -0.649 -5.422 1.658 1.00 97.19 79 GLU A C 1
ATOM 632 O O . GLU A 1 79 ? -1.331 -5.839 2.595 1.00 97.19 79 GLU A O 1
ATOM 637 N N . GLU A 1 80 ? 0.249 -4.450 1.833 1.00 97.00 80 GLU A N 1
ATOM 638 C CA . GLU A 1 80 ? 0.505 -3.829 3.137 1.00 97.00 80 GLU A CA 1
ATOM 639 C C . GLU A 1 80 ? -0.749 -3.165 3.728 1.00 97.00 80 GLU A C 1
ATOM 641 O O . GLU A 1 80 ? -1.003 -3.252 4.936 1.00 97.00 80 GLU A O 1
ATOM 646 N N . LEU A 1 81 ? -1.548 -2.499 2.887 1.00 97.06 81 LEU A N 1
ATOM 647 C CA . LEU A 1 81 ? -2.792 -1.867 3.314 1.00 97.06 81 LEU A CA 1
ATOM 648 C C . LEU A 1 81 ? -3.843 -2.908 3.710 1.00 97.06 81 LEU A C 1
ATOM 650 O O . LEU A 1 81 ? -4.498 -2.735 4.735 1.00 97.06 81 LEU A O 1
ATOM 654 N N . GLU A 1 82 ? -3.988 -3.986 2.940 1.00 97.44 82 GLU A N 1
ATOM 655 C CA . GLU A 1 82 ? -4.917 -5.078 3.244 1.00 97.44 82 GLU A CA 1
ATOM 656 C C . GLU A 1 82 ? -4.576 -5.728 4.595 1.00 97.44 82 GLU A C 1
ATOM 658 O O . GLU A 1 82 ? -5.462 -5.882 5.442 1.00 97.44 82 GLU A O 1
ATOM 663 N N . ILE A 1 83 ? -3.291 -5.998 4.857 1.00 97.25 83 ILE A N 1
ATOM 664 C CA . ILE A 1 83 ? -2.823 -6.517 6.152 1.00 97.25 83 ILE A CA 1
ATOM 665 C C . ILE A 1 83 ? -3.150 -5.537 7.285 1.00 97.25 83 ILE A C 1
ATOM 667 O O . ILE A 1 83 ? -3.689 -5.935 8.322 1.00 97.25 83 ILE A O 1
ATOM 671 N N . ARG A 1 84 ? -2.862 -4.242 7.100 1.00 97.56 84 ARG A N 1
ATOM 672 C CA . ARG A 1 84 ? -3.126 -3.214 8.120 1.00 97.56 84 ARG A CA 1
ATOM 673 C C . ARG A 1 84 ? -4.614 -3.095 8.435 1.00 97.56 84 ARG A C 1
ATOM 675 O O . ARG A 1 84 ? -4.978 -3.043 9.609 1.00 97.56 84 ARG A O 1
ATOM 682 N N . VAL A 1 85 ? -5.462 -3.073 7.408 1.00 97.19 85 VAL A N 1
ATOM 683 C CA . VAL A 1 85 ? -6.920 -2.999 7.560 1.00 97.19 85 VAL A CA 1
ATOM 684 C C . VAL A 1 85 ? -7.440 -4.228 8.298 1.00 97.19 85 VAL A C 1
ATOM 686 O O . VAL A 1 85 ? -8.241 -4.082 9.224 1.00 97.19 85 VAL A O 1
ATOM 689 N N . ALA A 1 86 ? -6.968 -5.425 7.942 1.00 95.56 86 ALA A N 1
ATOM 690 C CA . ALA A 1 86 ? -7.364 -6.660 8.609 1.00 95.56 86 ALA A CA 1
ATOM 691 C C . ALA A 1 86 ? -6.990 -6.643 10.100 1.00 95.56 86 ALA A C 1
ATOM 693 O O . ALA A 1 86 ? -7.847 -6.896 10.952 1.00 95.56 86 ALA A O 1
ATOM 694 N N . LEU A 1 87 ? -5.746 -6.270 10.421 1.00 96.19 87 LEU A N 1
ATOM 695 C CA . LEU A 1 87 ? -5.262 -6.195 11.799 1.00 96.19 87 LEU A CA 1
ATOM 696 C C . LEU A 1 87 ? -6.043 -5.160 12.620 1.00 96.19 87 LEU A C 1
ATOM 698 O O . LEU A 1 87 ? -6.564 -5.485 13.685 1.00 96.19 87 LEU A O 1
ATOM 702 N N . GLN A 1 88 ? -6.191 -3.935 12.108 1.00 97.19 88 GLN A N 1
ATOM 703 C CA . GLN A 1 88 ? -6.924 -2.872 12.803 1.00 97.19 88 GLN A CA 1
ATOM 704 C C . GLN A 1 88 ? -8.393 -3.233 13.019 1.00 97.19 88 GLN A C 1
ATOM 706 O O . GLN A 1 88 ? -8.942 -2.974 14.088 1.00 97.19 88 GLN A O 1
ATOM 711 N N . THR A 1 89 ? -9.027 -3.869 12.034 1.00 95.94 89 THR A N 1
ATOM 712 C CA . THR A 1 89 ? -10.415 -4.326 12.156 1.00 95.94 89 THR A CA 1
ATOM 713 C C . THR A 1 89 ? -10.550 -5.390 13.242 1.00 95.94 89 THR A C 1
ATOM 715 O O . THR A 1 89 ? -11.509 -5.353 14.013 1.00 95.94 89 THR A O 1
ATOM 718 N N . ALA A 1 90 ? -9.599 -6.324 13.337 1.00 95.88 90 ALA A N 1
ATOM 719 C CA . ALA A 1 90 ? -9.589 -7.335 14.390 1.00 95.88 90 ALA A CA 1
ATOM 720 C C . ALA A 1 90 ? -9.436 -6.698 15.781 1.00 95.88 90 ALA A C 1
ATOM 722 O O . ALA A 1 90 ? -10.245 -6.976 16.668 1.00 95.88 90 ALA A O 1
ATOM 723 N N . THR A 1 91 ? -8.477 -5.781 15.946 1.00 97.25 91 THR A N 1
ATOM 724 C CA . THR A 1 91 ? -8.281 -5.043 17.202 1.00 97.25 91 THR A CA 1
ATOM 725 C C . THR A 1 91 ? -9.526 -4.246 17.585 1.00 97.25 91 THR A C 1
ATOM 727 O O . THR A 1 91 ? -10.014 -4.378 18.703 1.00 97.25 91 THR A O 1
ATOM 730 N N . LEU A 1 92 ? -10.101 -3.476 16.654 1.00 97.19 92 LEU A N 1
ATOM 731 C CA . LEU A 1 92 ? -11.308 -2.689 16.917 1.00 97.19 92 LEU A CA 1
ATOM 732 C C . LEU A 1 92 ? -12.495 -3.568 17.309 1.00 97.19 92 LEU A C 1
ATOM 734 O O . LEU A 1 92 ? -13.224 -3.220 18.236 1.00 97.19 92 LEU A O 1
ATOM 738 N N . ARG A 1 93 ? -12.691 -4.714 16.645 1.00 97.38 93 ARG A N 1
ATOM 739 C CA . ARG A 1 93 ? -13.742 -5.674 17.018 1.00 97.38 93 ARG A CA 1
ATOM 740 C C . ARG A 1 93 ? -13.545 -6.198 18.435 1.00 97.38 93 ARG A C 1
ATOM 742 O O . ARG A 1 93 ? -14.512 -6.243 19.192 1.00 97.38 93 ARG A O 1
ATOM 749 N N . GLN A 1 94 ? -12.314 -6.552 18.796 1.00 97.75 94 GLN A N 1
ATOM 750 C CA . GLN A 1 94 ? -11.990 -7.030 20.136 1.00 97.75 94 GLN A CA 1
ATOM 751 C C . GLN A 1 94 ? -12.250 -5.952 21.195 1.00 97.75 94 GLN A C 1
ATOM 753 O O . GLN A 1 94 ? -12.971 -6.207 22.158 1.00 97.75 94 GLN A O 1
ATOM 758 N N . THR A 1 95 ? -11.730 -4.739 21.000 1.00 96.12 95 THR A N 1
ATOM 759 C CA . THR A 1 95 ? -11.937 -3.626 21.937 1.00 96.12 95 THR A CA 1
ATOM 760 C C . THR A 1 95 ? -13.416 -3.266 22.057 1.00 96.12 95 THR A C 1
ATOM 762 O O . THR A 1 95 ? -13.908 -3.034 23.156 1.00 96.12 95 THR A O 1
ATOM 765 N N . ASN A 1 96 ? -14.163 -3.264 20.949 1.00 98.00 96 ASN A N 1
ATOM 766 C CA . ASN A 1 96 ? -15.595 -2.978 20.984 1.00 98.00 96 ASN A CA 1
ATOM 767 C C . ASN A 1 96 ? -16.372 -4.042 21.773 1.00 98.00 96 ASN A C 1
ATOM 769 O O . ASN A 1 96 ? -17.255 -3.694 22.553 1.00 98.00 96 ASN A O 1
ATOM 773 N N . ALA A 1 97 ? -16.025 -5.323 21.613 1.00 97.62 97 ALA A N 1
ATOM 774 C CA . ALA A 1 97 ? -16.626 -6.406 22.387 1.00 97.62 97 ALA A CA 1
ATOM 775 C C . ALA A 1 97 ? -16.334 -6.265 23.891 1.00 97.62 97 ALA A C 1
ATOM 777 O O . ALA A 1 97 ? -17.256 -6.373 24.697 1.00 97.62 97 ALA A O 1
ATOM 778 N N . GLN A 1 98 ? -15.088 -5.949 24.258 1.00 98.00 98 GLN A N 1
ATOM 779 C CA . GLN A 1 98 ? -14.690 -5.721 25.652 1.00 98.00 98 GLN A CA 1
ATOM 780 C C . GLN A 1 98 ? -15.443 -4.543 26.280 1.00 98.00 98 GLN A C 1
ATOM 782 O O . GLN A 1 98 ? -16.031 -4.689 27.348 1.00 98.00 98 GLN A O 1
ATOM 787 N N . LEU A 1 99 ? -15.504 -3.399 25.593 1.00 97.81 99 LEU A N 1
ATOM 788 C CA . LEU A 1 99 ? -16.228 -2.223 26.088 1.00 97.81 99 LEU A CA 1
ATOM 789 C C . LEU A 1 99 ? -17.726 -2.496 26.245 1.00 97.81 99 LEU A C 1
ATOM 791 O O . LEU A 1 99 ? -18.338 -2.058 27.215 1.00 97.81 99 LEU A O 1
ATOM 795 N N . ARG A 1 100 ? -18.331 -3.241 25.313 1.00 97.81 100 ARG A N 1
ATOM 796 C CA . ARG A 1 100 ? -19.741 -3.642 25.427 1.00 97.81 100 ARG A CA 1
ATOM 797 C C . ARG A 1 100 ? -19.989 -4.523 26.645 1.00 97.81 100 ARG A C 1
ATOM 799 O O . ARG A 1 100 ? -21.014 -4.349 27.298 1.00 97.81 100 ARG A O 1
ATOM 806 N N . GLN A 1 101 ? -19.072 -5.437 26.949 1.00 97.75 101 GLN A N 1
ATOM 807 C CA . GLN A 1 101 ? -19.169 -6.264 28.146 1.00 97.75 101 GLN A CA 1
ATOM 808 C C . GLN A 1 101 ? -19.077 -5.410 29.416 1.00 97.75 101 GLN A C 1
ATOM 810 O O . GLN A 1 101 ? -19.939 -5.521 30.284 1.00 97.75 101 GLN A O 1
ATOM 815 N N . GLU A 1 102 ? -18.099 -4.508 29.497 1.00 98.00 102 GLU A N 1
ATOM 816 C CA . GLU A 1 102 ? -17.932 -3.632 30.660 1.00 98.00 102 GLU A CA 1
ATOM 817 C C . GLU A 1 102 ? -19.155 -2.723 30.874 1.00 98.00 102 GLU A C 1
ATOM 819 O O . GLU A 1 102 ? -19.622 -2.552 31.999 1.00 98.00 102 GLU A O 1
ATOM 824 N N . ILE A 1 103 ? -19.726 -2.177 29.793 1.00 97.94 103 ILE A N 1
ATOM 825 C CA . ILE A 1 103 ? -20.965 -1.388 29.858 1.00 97.94 103 ILE A CA 1
ATOM 826 C C . ILE A 1 103 ? -22.118 -2.232 30.410 1.00 97.94 103 ILE A C 1
ATOM 828 O O . ILE A 1 103 ? -22.846 -1.758 31.281 1.00 97.94 103 ILE A O 1
ATOM 832 N N . ALA A 1 104 ? -22.278 -3.473 29.943 1.00 97.69 104 ALA A N 1
ATOM 833 C CA . ALA A 1 104 ? -23.337 -4.358 30.423 1.00 97.69 104 ALA A CA 1
ATOM 834 C C . ALA A 1 104 ? -23.181 -4.686 31.921 1.00 97.69 104 ALA A C 1
ATOM 836 O O . ALA A 1 104 ? -24.160 -4.667 32.670 1.00 97.69 104 ALA A O 1
ATOM 837 N N . GLU A 1 105 ? -21.953 -4.935 32.381 1.00 98.06 105 GLU A N 1
ATOM 838 C CA . GLU A 1 105 ? -21.652 -5.183 33.797 1.00 98.06 105 GLU A CA 1
ATOM 839 C C . GLU A 1 105 ? -21.925 -3.947 34.671 1.00 98.06 105 GLU A C 1
ATOM 841 O O . GLU A 1 105 ? -22.556 -4.054 35.731 1.00 98.06 105 GLU A O 1
ATOM 846 N N . ARG A 1 106 ? -21.529 -2.755 34.204 1.00 97.56 106 ARG A N 1
ATOM 847 C CA . ARG A 1 106 ? -21.814 -1.485 34.890 1.00 97.56 106 ARG A CA 1
ATOM 848 C C . ARG A 1 106 ? -23.315 -1.222 34.993 1.00 97.56 106 ARG A C 1
ATOM 850 O O . ARG A 1 106 ? -23.796 -0.944 36.087 1.00 97.56 106 ARG A O 1
ATOM 857 N N . GLN A 1 107 ? -24.062 -1.389 33.901 1.00 97.25 107 GLN A N 1
ATOM 858 C CA . GLN A 1 107 ? -25.518 -1.196 33.882 1.00 97.25 107 GLN A CA 1
ATOM 859 C C . GLN A 1 107 ? -26.243 -2.142 34.843 1.00 97.25 107 GLN A C 1
ATOM 861 O O . GLN A 1 107 ? -27.171 -1.731 35.541 1.00 97.25 107 GLN A O 1
ATOM 866 N N . LYS A 1 108 ? -25.805 -3.404 34.924 1.00 96.69 108 LYS A N 1
ATOM 867 C CA . LYS A 1 108 ? -26.367 -4.374 35.872 1.00 96.69 108 LYS A CA 1
ATOM 868 C C . LYS A 1 108 ? -26.142 -3.941 37.322 1.00 96.69 108 LYS A C 1
ATOM 870 O O . LYS A 1 108 ? -27.053 -4.041 38.140 1.00 96.69 108 LYS A O 1
ATOM 875 N N . THR A 1 109 ? -24.945 -3.445 37.626 1.00 95.69 109 THR A N 1
ATOM 876 C CA . THR A 1 109 ? -24.579 -2.974 38.970 1.00 95.69 109 THR A CA 1
ATOM 877 C C . THR A 1 109 ? -25.350 -1.713 39.348 1.00 95.69 109 THR A C 1
ATOM 879 O O . THR A 1 109 ? -25.878 -1.623 40.452 1.00 95.69 109 THR A O 1
ATOM 882 N N . GLU A 1 110 ? -25.472 -0.765 38.420 1.00 96.81 110 GLU A N 1
ATOM 883 C CA . GLU A 1 110 ? -26.240 0.467 38.610 1.00 96.81 110 GLU A CA 1
ATOM 884 C C . GLU A 1 110 ? -27.727 0.177 38.834 1.00 96.81 110 GLU A C 1
ATOM 886 O O . GLU A 1 110 ? -28.332 0.741 39.742 1.00 96.81 110 GLU A O 1
ATOM 891 N N . THR A 1 111 ? -28.300 -0.754 38.067 1.00 96.75 111 THR A N 1
ATOM 892 C CA . THR A 1 111 ? -29.698 -1.175 38.240 1.00 96.75 111 THR A CA 1
ATOM 893 C C . THR A 1 111 ? -29.909 -1.818 39.610 1.00 96.75 111 THR A C 1
ATOM 895 O O . THR A 1 111 ? -30.786 -1.392 40.351 1.00 96.75 111 THR A O 1
ATOM 898 N N . ALA A 1 112 ? -29.056 -2.769 40.006 1.00 95.62 112 ALA A N 1
ATOM 899 C CA . ALA A 1 112 ? -29.158 -3.408 41.318 1.00 95.62 112 ALA A CA 1
ATOM 900 C C . ALA A 1 112 ? -28.993 -2.408 42.478 1.00 95.62 112 ALA A C 1
ATOM 902 O O . ALA A 1 112 ? -29.692 -2.499 43.489 1.00 95.62 112 ALA A O 1
ATOM 903 N N . LEU A 1 113 ? -28.085 -1.436 42.332 1.00 96.06 113 LEU A N 1
ATOM 904 C CA . LEU A 1 113 ? -27.906 -0.367 43.310 1.00 96.06 113 LEU A CA 1
ATOM 905 C C . LEU A 1 113 ? -29.153 0.518 43.396 1.00 96.06 113 LEU A C 1
ATOM 907 O O . LEU A 1 113 ? -29.612 0.813 44.498 1.00 96.06 113 LEU A O 1
ATOM 911 N N . ARG A 1 114 ? -29.714 0.909 42.249 1.00 95.69 114 ARG A N 1
ATOM 912 C CA . ARG A 1 114 ? -30.933 1.718 42.171 1.00 95.69 114 ARG A CA 1
ATOM 913 C C . ARG A 1 114 ? -32.121 1.008 42.815 1.00 95.69 114 ARG A C 1
ATOM 915 O O . ARG A 1 114 ? -32.822 1.630 43.609 1.00 95.69 114 ARG A O 1
ATOM 922 N N . ASP A 1 115 ? -32.318 -0.273 42.520 1.00 95.44 115 ASP A N 1
ATOM 923 C CA . ASP A 1 115 ? -33.406 -1.075 43.087 1.00 95.44 115 ASP A CA 1
ATOM 924 C C . ASP A 1 115 ? -33.262 -1.194 44.611 1.00 95.44 115 ASP A C 1
ATOM 926 O O . ASP A 1 115 ? -34.226 -1.002 45.353 1.00 95.44 115 ASP A O 1
ATOM 930 N N . SER A 1 116 ? -32.035 -1.418 45.097 1.00 94.50 116 SER A N 1
ATOM 931 C CA . SER A 1 116 ? -31.729 -1.449 46.532 1.00 94.50 116 SER A CA 1
ATOM 932 C C . SER A 1 116 ? -32.004 -0.101 47.214 1.00 94.50 116 SER A C 1
ATOM 934 O O . SER A 1 116 ? -32.663 -0.050 48.253 1.00 94.50 116 SER A O 1
ATOM 936 N N . GLN A 1 117 ? -31.576 1.011 46.605 1.00 94.50 117 GLN A N 1
ATOM 937 C CA . GLN A 1 117 ? -31.844 2.361 47.113 1.00 94.50 117 GLN A CA 1
ATOM 938 C C . GLN A 1 117 ? -33.343 2.675 47.161 1.00 94.50 117 GLN A C 1
ATOM 940 O O . GLN A 1 117 ? -33.811 3.257 48.137 1.00 94.50 117 GLN A O 1
ATOM 945 N N . GLN A 1 118 ? -34.102 2.291 46.132 1.00 92.94 118 GLN A N 1
ATOM 946 C CA . GLN A 1 118 ? -35.552 2.489 46.095 1.00 92.94 118 GLN A CA 1
ATOM 947 C C . GLN A 1 118 ? -36.268 1.656 47.156 1.00 92.94 118 GLN A C 1
ATOM 949 O O . GLN A 1 118 ? -37.155 2.177 47.831 1.00 92.94 118 GLN A O 1
ATOM 954 N N . LEU A 1 119 ? -35.859 0.400 47.344 1.00 91.69 119 LEU A N 1
ATOM 955 C CA . LEU A 1 119 ? -36.407 -0.463 48.384 1.00 91.69 119 LEU A CA 1
ATOM 956 C C . LEU A 1 119 ? -36.151 0.115 49.780 1.00 91.69 119 LEU A C 1
ATOM 958 O O . LEU A 1 119 ? -37.083 0.231 50.571 1.00 91.69 119 LEU A O 1
ATOM 962 N N . LEU A 1 120 ? -34.911 0.526 50.067 1.00 88.31 120 LEU A N 1
ATOM 963 C CA . LEU A 1 120 ? -34.563 1.159 51.340 1.00 88.31 120 LEU A CA 1
ATOM 964 C C . LEU A 1 120 ? -35.382 2.430 51.574 1.00 88.31 120 LEU A C 1
ATOM 966 O O . LEU A 1 120 ? -35.913 2.616 52.665 1.00 88.31 120 LEU A O 1
ATOM 970 N N . ARG A 1 121 ? -35.538 3.271 50.547 1.00 85.75 121 ARG A N 1
ATOM 971 C CA . ARG A 1 121 ? -36.322 4.506 50.646 1.00 85.75 121 ARG A CA 1
ATOM 972 C C . ARG A 1 121 ? -37.800 4.228 50.916 1.00 85.75 121 ARG A C 1
ATOM 974 O O . ARG A 1 121 ? -38.368 4.836 51.808 1.00 85.75 121 ARG A O 1
ATOM 981 N N . ALA A 1 122 ? -38.390 3.243 50.239 1.00 86.81 122 ALA A N 1
ATOM 982 C CA . ALA A 1 122 ? -39.771 2.832 50.480 1.00 86.81 122 ALA A CA 1
ATOM 983 C C . ALA A 1 122 ? -39.994 2.247 51.887 1.00 86.81 122 ALA 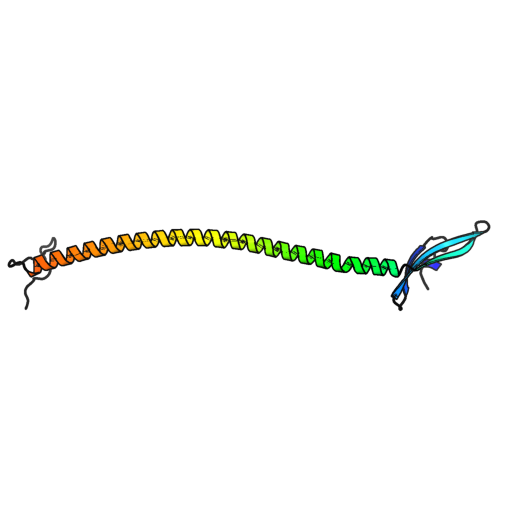A C 1
ATOM 985 O O . ALA A 1 122 ? -41.062 2.451 52.463 1.00 86.81 122 ALA A O 1
ATOM 986 N N . ILE A 1 123 ? -39.013 1.521 52.438 1.00 85.62 123 ILE A N 1
ATOM 987 C CA . ILE A 1 123 ? -39.067 0.998 53.813 1.00 85.62 123 ILE A CA 1
ATOM 988 C C . ILE A 1 123 ? -38.980 2.143 54.826 1.00 85.62 123 ILE A C 1
ATOM 990 O O . ILE A 1 123 ? -39.765 2.171 55.770 1.00 85.62 123 ILE A O 1
ATOM 994 N N . ILE A 1 124 ? -38.045 3.077 54.625 1.00 82.69 124 ILE A N 1
ATOM 995 C CA . ILE A 1 124 ? -37.847 4.233 55.508 1.00 82.69 124 ILE A CA 1
ATOM 996 C C . ILE A 1 124 ? -39.095 5.127 55.500 1.00 82.69 124 ILE A C 1
ATOM 998 O O . ILE A 1 124 ? -39.663 5.368 56.560 1.00 82.69 124 ILE A O 1
ATOM 1002 N N . ASP A 1 125 ? -39.581 5.523 54.320 1.00 81.81 125 ASP A N 1
ATOM 1003 C CA . ASP A 1 125 ? -40.684 6.485 54.180 1.00 81.81 125 ASP A CA 1
ATOM 1004 C C . ASP A 1 125 ? -42.037 5.943 54.698 1.00 81.81 125 ASP A C 1
ATOM 1006 O O . ASP A 1 125 ? -42.916 6.723 55.056 1.00 81.81 125 ASP A O 1
ATOM 1010 N N . ASN A 1 126 ? -42.225 4.617 54.755 1.00 79.44 126 ASN A N 1
ATOM 1011 C CA . ASN A 1 126 ? -43.454 3.988 55.266 1.00 79.44 126 ASN A CA 1
ATOM 1012 C C . ASN A 1 126 ? -43.319 3.433 56.697 1.00 79.44 126 ASN A C 1
ATOM 1014 O O . ASN A 1 126 ? -44.258 2.810 57.202 1.00 79.44 126 ASN A O 1
ATOM 1018 N N . SER A 1 127 ? -42.170 3.614 57.355 1.00 75.88 127 SER A N 1
ATOM 1019 C CA . SER A 1 127 ? -41.963 3.154 58.729 1.00 75.88 127 SER A CA 1
ATOM 1020 C C . SER A 1 127 ? -42.579 4.144 59.727 1.00 75.88 127 SER A C 1
ATOM 1022 O O . SER A 1 127 ? -42.203 5.313 59.738 1.00 75.88 127 SER A O 1
ATOM 1024 N N . PRO A 1 128 ? -43.463 3.708 60.643 1.00 69.81 128 PRO A N 1
ATOM 1025 C CA . PRO A 1 128 ? -44.017 4.573 61.687 1.00 69.81 128 PRO A CA 1
ATOM 1026 C C . PRO A 1 128 ? -43.027 4.872 62.833 1.00 69.81 128 PRO A C 1
ATOM 1028 O O . PRO A 1 128 ? -43.416 5.458 63.840 1.00 69.81 128 PRO A O 1
ATOM 1031 N N . SER A 1 129 ? -41.768 4.431 62.731 1.00 72.12 129 SER A N 1
ATOM 1032 C CA . SER A 1 129 ? -40.716 4.628 63.740 1.00 72.12 129 SER A CA 1
ATOM 1033 C C . SER A 1 129 ? -39.653 5.607 63.243 1.00 72.12 129 SER A C 1
ATOM 1035 O O . SER A 1 129 ? -39.208 5.487 62.105 1.00 72.12 129 SER A O 1
ATOM 1037 N N . ILE A 1 130 ? -39.208 6.526 64.108 1.00 72.25 130 ILE A N 1
ATOM 1038 C CA . ILE A 1 130 ? -38.106 7.455 63.813 1.00 72.25 130 ILE A CA 1
ATOM 1039 C C . ILE A 1 130 ? -36.805 6.650 63.705 1.00 72.25 130 ILE A C 1
ATOM 1041 O O . ILE A 1 130 ? -36.381 6.011 64.670 1.00 72.25 130 ILE A O 1
ATOM 1045 N N . ILE A 1 131 ? -36.181 6.679 62.528 1.00 73.31 131 ILE A N 1
ATOM 1046 C CA . ILE A 1 131 ? -34.877 6.064 62.262 1.00 73.31 131 ILE A CA 1
ATOM 1047 C C . ILE A 1 131 ? -33.850 7.194 62.180 1.00 73.31 131 ILE A C 1
ATOM 1049 O O . ILE A 1 131 ? -33.968 8.065 61.323 1.00 73.31 131 ILE A O 1
ATOM 1053 N N . TYR A 1 132 ? -32.840 7.175 63.050 1.00 69.88 132 TYR A N 1
ATOM 1054 C CA . TYR A 1 132 ? -31.750 8.152 63.056 1.00 69.88 132 TYR A CA 1
ATOM 1055 C C . TYR A 1 132 ? -30.396 7.455 62.882 1.00 69.88 132 TYR A C 1
ATOM 1057 O O . TYR A 1 132 ? -30.194 6.336 63.356 1.00 69.88 132 TYR A O 1
ATOM 1065 N N . LEU A 1 133 ? -29.469 8.114 62.183 1.00 71.62 133 LEU A N 1
ATOM 1066 C CA . LEU A 1 133 ? -28.097 7.646 61.982 1.00 71.62 133 LEU A CA 1
ATOM 1067 C C . LEU A 1 133 ? -27.135 8.595 62.710 1.00 71.62 133 LEU A C 1
ATOM 1069 O O . LEU A 1 133 ? -27.256 9.812 62.572 1.00 71.62 133 LEU A O 1
ATOM 1073 N N . THR A 1 134 ? -26.174 8.053 63.459 1.00 78.44 134 THR A N 1
ATOM 1074 C CA . THR A 1 134 ? -25.132 8.837 64.146 1.00 78.44 134 THR A CA 1
ATOM 1075 C C . THR A 1 134 ? -23.743 8.438 63.649 1.00 78.44 134 THR A C 1
ATOM 1077 O O . THR A 1 134 ? -23.539 7.294 63.231 1.00 78.44 134 THR A O 1
ATOM 1080 N N . ASP A 1 135 ? -22.768 9.353 63.684 1.00 77.88 135 ASP A N 1
ATOM 1081 C CA . ASP A 1 135 ? -21.356 8.961 63.545 1.00 77.88 135 ASP A CA 1
ATOM 1082 C C . ASP A 1 135 ? -20.819 8.280 64.821 1.00 77.88 135 ASP A C 1
ATOM 1084 O O . ASP A 1 135 ? -21.540 8.015 65.786 1.00 77.88 135 ASP A O 1
ATOM 1088 N N . ARG A 1 136 ? -19.514 7.970 64.807 1.00 78.25 136 ARG A N 1
ATOM 1089 C CA . ARG A 1 136 ? -18.782 7.401 65.949 1.00 78.25 136 ARG A CA 1
ATOM 1090 C C . ARG A 1 136 ? -18.631 8.366 67.130 1.00 78.25 136 ARG A C 1
ATOM 1092 O O . ARG A 1 136 ? -18.216 7.917 68.191 1.00 78.25 136 ARG A O 1
ATOM 1099 N N . GLU A 1 137 ? -18.925 9.645 66.938 1.00 80.75 137 GLU A N 1
ATOM 1100 C CA . GLU A 1 137 ? -18.890 10.698 67.956 1.00 80.75 137 GLU A CA 1
ATOM 1101 C C . GLU A 1 137 ? -20.312 11.091 68.407 1.00 80.75 137 GLU A C 1
ATOM 1103 O O . GLU A 1 137 ? -20.486 12.097 69.086 1.00 80.75 137 GLU A O 1
ATOM 1108 N N . GLU A 1 138 ? -21.321 10.276 68.061 1.00 74.25 138 GLU A N 1
ATOM 1109 C CA . GLU A 1 138 ? -22.747 10.478 68.359 1.00 74.25 138 GLU A CA 1
ATOM 1110 C C . GLU A 1 138 ? -23.372 11.739 67.727 1.00 74.25 138 GLU A C 1
ATOM 1112 O O . GLU A 1 138 ? -24.459 12.167 68.119 1.00 74.25 138 GLU A O 1
ATOM 1117 N N . ASN A 1 139 ? -22.758 12.312 66.685 1.00 74.69 139 ASN A N 1
ATOM 1118 C CA . ASN A 1 139 ? -23.368 13.418 65.951 1.00 74.69 139 ASN A CA 1
ATOM 1119 C C . ASN A 1 139 ? -24.491 12.902 65.038 1.00 74.69 139 ASN A C 1
ATOM 1121 O O . ASN A 1 139 ? -24.293 11.984 64.237 1.00 74.69 139 ASN A O 1
ATOM 1125 N N . PHE A 1 140 ? -25.672 13.513 65.140 1.00 63.97 140 PHE A N 1
ATOM 1126 C CA . PHE A 1 140 ? -26.869 13.142 64.381 1.00 63.97 140 PHE A CA 1
ATOM 1127 C C . PHE A 1 140 ? -26.781 13.576 62.906 1.00 63.97 140 PHE A C 1
ATOM 1129 O O . PHE A 1 140 ? -26.633 14.763 62.609 1.00 63.97 140 PHE A O 1
ATOM 1136 N N . PHE A 1 141 ? -26.975 12.637 61.973 1.00 58.28 141 PHE A N 1
ATOM 1137 C CA . PHE A 1 141 ? -27.270 12.943 60.570 1.00 58.28 141 PHE A CA 1
ATOM 1138 C C . PHE A 1 141 ? -28.787 13.017 60.379 1.00 58.28 141 PHE A C 1
ATOM 1140 O O . PHE A 1 141 ? -29.456 11.993 60.410 1.00 58.28 141 PHE A O 1
ATOM 1147 N N .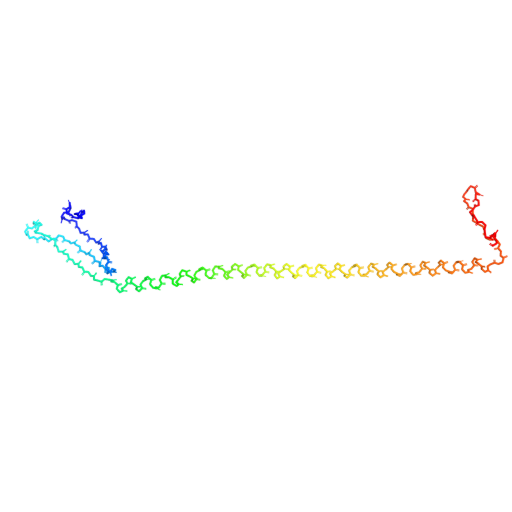 ALA A 1 142 ? -29.287 14.244 60.212 1.00 51.12 142 ALA A N 1
ATOM 1148 C CA . ALA A 1 142 ? -30.616 14.657 59.741 1.00 51.12 142 ALA A CA 1
ATOM 1149 C C . ALA A 1 142 ? -31.811 13.697 59.965 1.00 51.12 142 ALA A C 1
ATOM 1151 O O . ALA A 1 142 ? -31.980 12.678 59.299 1.00 51.12 142 ALA A O 1
ATOM 1152 N N . ASP A 1 143 ? -32.689 14.165 60.849 1.00 49.19 143 ASP A N 1
ATOM 1153 C CA . ASP A 1 143 ? -34.020 13.679 61.209 1.00 49.19 143 ASP A CA 1
ATOM 1154 C C . ASP A 1 143 ? -35.008 13.657 60.021 1.00 49.19 143 ASP A C 1
ATOM 1156 O O . ASP A 1 143 ? -35.148 14.648 59.297 1.00 49.19 143 ASP A O 1
ATOM 1160 N N . GLN A 1 144 ? -35.741 12.550 59.842 1.00 53.41 144 GLN A N 1
ATOM 1161 C CA . GLN A 1 144 ? -36.978 12.546 59.057 1.00 53.41 144 GLN A CA 1
ATOM 1162 C C . GLN A 1 144 ? -38.140 13.008 59.948 1.00 53.41 144 GLN A C 1
ATOM 1164 O O . GLN A 1 144 ? -38.973 12.204 60.356 1.00 53.41 144 GLN A O 1
ATOM 1169 N N . GLN A 1 145 ? -38.209 14.319 60.200 1.00 50.00 145 GLN A N 1
ATOM 1170 C CA . GLN A 1 145 ? -39.461 15.070 60.347 1.00 50.00 145 GLN A CA 1
ATOM 1171 C C . GLN A 1 145 ? -39.195 16.583 60.414 1.00 50.00 145 GLN A C 1
ATOM 1173 O O . GLN A 1 145 ? -38.904 17.150 61.461 1.00 50.00 145 GLN A O 1
ATOM 1178 N N . ALA A 1 146 ? -39.386 17.263 59.284 1.00 33.56 146 ALA A N 1
ATOM 1179 C CA . ALA A 1 146 ? -39.785 18.667 59.270 1.00 33.56 146 ALA A CA 1
ATOM 1180 C C . ALA A 1 146 ? -40.602 18.950 57.997 1.00 33.56 146 ALA A C 1
ATOM 1182 O O . ALA A 1 146 ? -40.044 19.382 56.996 1.00 33.56 146 ALA A O 1
ATOM 1183 N N . VAL A 1 147 ? -41.908 18.656 58.107 1.00 33.41 147 VAL A N 1
ATOM 1184 C CA . VAL A 1 147 ? -43.075 19.126 57.318 1.00 33.41 147 VAL A CA 1
ATOM 1185 C C . VAL A 1 147 ? -43.017 19.002 55.794 1.00 33.41 147 VAL A C 1
ATOM 1187 O O . VAL A 1 147 ? -42.304 19.786 55.135 1.00 33.41 147 VAL A O 1
#